Protein AF-A0A510YAY5-F1 (afdb_monomer_lite)

Sequence (89 aa):
MLAIKVNRAFHKLNKHATPAAGTALKRNEPIVVYLTSTQEQKIQDALYFLEEEQLIYCSRVEEKGNTDPRIDTALELIPLPRLFNVLET

Secondary structure (DSSP, 8-state):
-HHHHHHHHHHHHHHHSBS-HHHHHHTT--EEEEE-HHHHHHHHHHHHHHHHTTSEEEEE---TT---TT--EEEEEEE-HHHHHHH--

Radius of gyration: 12.64 Å; chains: 1; bounding box: 29×22×36 Å

Organism: Marinococcus halophilus (NCBI:txid1371)

pLDDT: mean 90.51, std 9.66, range [53.75, 97.75]

Foldseek 3Di:
DVLVLLVVLQVQCVVQWPPSVSVCLQVQHKDKTFHAPVSCVSNVVSVVVCVVLVQWDKDWDDDPDDPPPRGPTIIIIGGDPVNVVSNVD

Structure (mmCIF, N/CA/C/O backbone):
data_AF-A0A510YAY5-F1
#
_entry.id   AF-A0A510YAY5-F1
#
loop_
_atom_site.group_PDB
_atom_site.id
_atom_site.type_symbol
_atom_site.label_atom_id
_atom_site.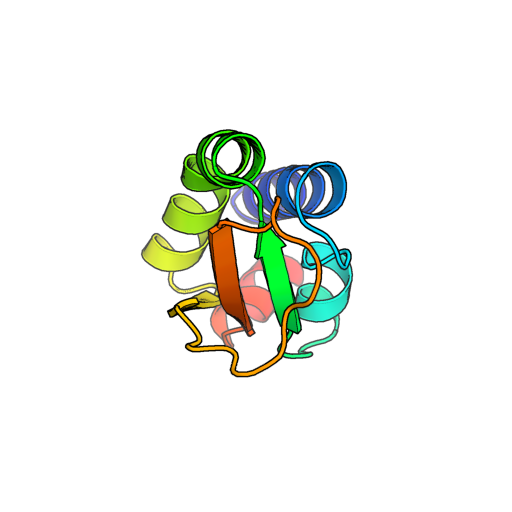label_alt_id
_atom_site.label_comp_id
_atom_site.label_asym_id
_atom_site.label_entity_id
_atom_site.label_seq_id
_atom_site.pdbx_PDB_ins_code
_atom_site.Cartn_x
_atom_site.Cartn_y
_atom_site.Cartn_z
_atom_site.occupancy
_atom_site.B_iso_or_equiv
_atom_site.auth_seq_id
_atom_site.auth_comp_id
_atom_site.auth_asym_id
_atom_site.auth_atom_id
_atom_site.pdbx_PDB_model_num
ATOM 1 N N . MET A 1 1 ? -6.700 9.685 16.104 1.00 83.44 1 MET A N 1
ATOM 2 C CA . MET A 1 1 ? -5.215 9.802 16.043 1.00 83.44 1 MET A CA 1
ATOM 3 C C . MET A 1 1 ? -4.599 8.864 14.996 1.00 83.44 1 MET A C 1
ATOM 5 O O . MET A 1 1 ? -3.737 9.308 14.243 1.00 83.44 1 MET A O 1
ATOM 9 N N . LEU A 1 2 ? -5.061 7.608 14.900 1.00 91.00 2 LEU A N 1
ATOM 10 C CA . LEU A 1 2 ? -4.618 6.636 13.890 1.00 91.00 2 LEU A CA 1
ATOM 11 C C . LEU A 1 2 ? -5.053 7.011 12.458 1.00 91.00 2 LEU A C 1
ATOM 13 O O . LEU A 1 2 ? -4.207 7.043 11.570 1.00 91.00 2 LEU A O 1
ATOM 17 N N . ALA A 1 3 ? -6.303 7.446 12.258 1.00 92.62 3 ALA A N 1
ATOM 18 C CA . ALA A 1 3 ? -6.822 7.928 10.968 1.00 92.62 3 ALA A CA 1
ATOM 19 C C . ALA A 1 3 ? -5.945 9.014 10.305 1.00 92.62 3 ALA A C 1
ATOM 21 O O . ALA A 1 3 ? -5.737 9.029 9.092 1.00 92.62 3 ALA A O 1
ATOM 22 N N . ILE A 1 4 ? -5.366 9.921 11.103 1.00 94.06 4 ILE A N 1
ATOM 23 C CA . ILE A 1 4 ? -4.453 10.966 10.611 1.00 94.06 4 ILE A CA 1
ATOM 24 C C . ILE A 1 4 ? -3.149 10.345 10.092 1.00 94.06 4 ILE A C 1
ATOM 26 O O . ILE A 1 4 ? -2.647 10.760 9.046 1.00 94.06 4 ILE A O 1
ATOM 30 N N . LYS A 1 5 ? -2.598 9.345 10.794 1.00 95.81 5 LYS A N 1
ATOM 31 C CA . LYS A 1 5 ? -1.389 8.628 10.355 1.00 95.81 5 LYS A CA 1
ATOM 32 C C . LYS A 1 5 ? -1.648 7.848 9.066 1.00 95.81 5 LYS A C 1
ATOM 34 O O . LYS A 1 5 ? -0.843 7.947 8.146 1.00 95.81 5 LYS A O 1
ATOM 39 N N . VAL A 1 6 ? -2.802 7.185 8.960 1.00 96.12 6 VAL A N 1
ATOM 40 C CA . VAL A 1 6 ? -3.243 6.501 7.732 1.00 96.12 6 VAL A CA 1
ATOM 41 C C . VAL A 1 6 ? -3.323 7.475 6.560 1.00 96.12 6 VAL A C 1
ATOM 43 O O . VAL A 1 6 ? -2.732 7.235 5.510 1.00 96.12 6 VAL A O 1
ATOM 46 N N . ASN A 1 7 ? -3.958 8.635 6.745 1.00 95.31 7 ASN A N 1
ATOM 47 C CA . ASN A 1 7 ? -4.034 9.643 5.688 1.00 95.31 7 ASN A CA 1
ATOM 48 C C . ASN A 1 7 ? -2.654 10.191 5.277 1.00 95.31 7 ASN A C 1
ATOM 50 O O . ASN A 1 7 ? -2.429 10.444 4.093 1.00 95.31 7 ASN A O 1
ATOM 54 N N . ARG A 1 8 ? -1.708 10.333 6.217 1.00 95.88 8 ARG A N 1
ATOM 55 C CA . ARG A 1 8 ? -0.315 10.706 5.902 1.00 95.88 8 ARG A CA 1
ATOM 56 C C . ARG A 1 8 ? 0.406 9.613 5.112 1.00 95.88 8 ARG A C 1
ATOM 58 O O . ARG A 1 8 ? 1.080 9.937 4.136 1.00 95.88 8 ARG A O 1
ATOM 65 N N . ALA A 1 9 ? 0.233 8.346 5.489 1.00 96.50 9 ALA A N 1
ATOM 66 C CA . ALA A 1 9 ? 0.784 7.208 4.756 1.00 96.50 9 ALA A CA 1
ATOM 67 C C . ALA A 1 9 ? 0.231 7.156 3.322 1.00 96.50 9 ALA A C 1
ATOM 69 O O . ALA A 1 9 ? 1.000 7.074 2.367 1.00 96.50 9 ALA A O 1
ATOM 70 N N . PHE A 1 10 ? -1.079 7.340 3.146 1.00 96.38 10 PHE A N 1
ATOM 71 C CA . PHE A 1 10 ? -1.712 7.414 1.825 1.00 96.38 10 PHE A CA 1
ATOM 72 C C . PHE A 1 10 ? -1.238 8.592 0.984 1.00 96.38 10 PHE A C 1
ATOM 74 O O . PHE A 1 10 ? -1.023 8.435 -0.217 1.00 96.38 10 PHE A O 1
ATOM 81 N N . HIS A 1 11 ? -1.026 9.760 1.591 1.00 95.69 11 HIS A N 1
ATOM 82 C CA . HIS A 1 11 ? -0.432 10.888 0.882 1.00 95.69 11 HIS A CA 1
ATOM 83 C C . HIS A 1 11 ? 0.984 10.554 0.387 1.00 95.69 11 HIS A C 1
ATOM 85 O O . HIS A 1 11 ? 1.325 10.866 -0.753 1.00 95.69 11 HIS A O 1
ATOM 91 N N . LYS A 1 12 ? 1.790 9.876 1.214 1.00 95.50 12 LYS A N 1
ATOM 92 C CA . LYS A 1 12 ? 3.144 9.442 0.846 1.00 95.50 12 LYS A CA 1
ATOM 93 C C . LYS A 1 12 ? 3.128 8.418 -0.292 1.00 95.50 12 LYS A C 1
ATOM 95 O O . LYS A 1 12 ? 3.883 8.585 -1.248 1.00 95.50 12 LYS A O 1
ATOM 100 N N . LEU A 1 13 ? 2.234 7.428 -0.222 1.00 94.25 13 LEU A N 1
ATOM 101 C CA . LEU A 1 13 ? 2.023 6.446 -1.288 1.00 94.25 13 LEU A CA 1
ATOM 102 C C . LEU A 1 13 ? 1.631 7.134 -2.596 1.00 94.25 13 LEU A C 1
ATOM 104 O O . LEU A 1 13 ? 2.321 6.966 -3.589 1.00 94.25 13 LEU A O 1
ATOM 108 N N . ASN A 1 14 ? 0.613 7.995 -2.591 1.00 95.00 14 ASN A N 1
ATOM 109 C CA . ASN A 1 14 ? 0.173 8.698 -3.802 1.00 95.00 14 ASN A CA 1
ATOM 110 C C . ASN A 1 14 ? 1.242 9.624 -4.403 1.00 95.00 14 ASN A C 1
ATOM 112 O O . ASN A 1 14 ? 1.201 9.912 -5.595 1.00 95.00 14 ASN A O 1
ATOM 116 N N . LYS A 1 15 ? 2.179 10.124 -3.590 1.00 94.81 15 LYS A N 1
ATOM 117 C CA . LYS A 1 15 ? 3.263 11.002 -4.047 1.00 94.81 15 LYS A CA 1
ATOM 118 C C . LYS A 1 15 ? 4.394 10.243 -4.745 1.00 94.81 15 LYS A C 1
ATOM 120 O O . LYS A 1 15 ? 5.124 10.837 -5.539 1.00 94.81 15 LYS A O 1
ATOM 125 N N . HIS A 1 16 ? 4.605 8.978 -4.394 1.00 92.94 16 HIS A N 1
ATOM 126 C CA . HIS A 1 16 ? 5.820 8.247 -4.760 1.00 92.94 16 HIS A CA 1
ATOM 127 C C . HIS A 1 16 ? 5.565 6.924 -5.478 1.00 92.94 16 HIS A C 1
ATOM 129 O O . HIS A 1 16 ? 6.457 6.487 -6.199 1.00 92.94 16 HIS A O 1
ATOM 135 N N . ALA A 1 17 ? 4.388 6.325 -5.326 1.00 88.81 17 ALA A N 1
ATOM 136 C CA . ALA A 1 17 ? 3.966 5.122 -6.024 1.00 88.81 17 ALA A CA 1
ATOM 137 C C . ALA A 1 17 ? 3.051 5.478 -7.200 1.00 88.81 17 ALA A C 1
ATOM 139 O O . ALA A 1 17 ? 2.204 6.370 -7.093 1.00 88.81 17 ALA A O 1
ATOM 140 N N . THR A 1 18 ? 3.212 4.749 -8.301 1.00 86.81 18 THR A N 1
ATOM 141 C CA . THR A 1 18 ? 2.345 4.857 -9.474 1.00 86.81 18 THR A CA 1
ATOM 142 C C . THR A 1 18 ? 1.780 3.474 -9.779 1.00 86.81 18 THR A C 1
ATOM 144 O O . THR A 1 18 ? 2.566 2.530 -9.876 1.00 86.81 18 THR A O 1
ATOM 147 N N . PRO A 1 19 ? 0.461 3.325 -9.980 1.00 88.81 19 PRO A N 1
ATOM 148 C CA . PRO A 1 19 ? -0.616 4.318 -9.825 1.00 88.81 19 PRO A CA 1
ATOM 149 C C . PRO A 1 19 ? -0.863 4.785 -8.370 1.00 88.81 19 PRO A C 1
ATOM 151 O O . PRO A 1 19 ? -0.262 4.285 -7.424 1.00 88.81 19 PRO A O 1
ATOM 154 N N . ALA A 1 20 ? -1.750 5.777 -8.193 1.00 91.00 20 ALA A N 1
ATOM 155 C CA . ALA A 1 20 ? -2.058 6.413 -6.903 1.00 91.00 20 ALA A CA 1
ATOM 156 C C . ALA A 1 20 ? -2.789 5.468 -5.918 1.00 91.00 20 ALA A C 1
ATOM 158 O O . ALA A 1 20 ? -4.016 5.507 -5.778 1.00 91.00 20 ALA A O 1
ATOM 159 N N . ALA A 1 21 ? -2.020 4.633 -5.214 1.00 92.19 21 ALA A N 1
ATOM 160 C CA . ALA A 1 21 ? -2.529 3.555 -4.365 1.00 92.19 21 ALA A CA 1
ATOM 161 C C . ALA A 1 21 ? -3.451 3.980 -3.224 1.00 92.19 21 ALA A C 1
ATOM 163 O O . ALA A 1 21 ? -4.476 3.347 -2.992 1.00 92.19 21 ALA A O 1
ATOM 164 N N . GLY A 1 22 ? -3.140 5.068 -2.523 1.00 91.12 22 GLY A N 1
ATOM 165 C CA . GLY A 1 22 ? -3.950 5.539 -1.400 1.00 91.12 22 GLY A CA 1
ATOM 166 C C . GLY A 1 22 ? -5.390 5.878 -1.796 1.00 91.12 22 GLY A C 1
ATOM 167 O O . GLY A 1 22 ? -6.283 5.810 -0.957 1.00 91.12 22 GLY A O 1
ATOM 168 N N . THR A 1 23 ? -5.641 6.226 -3.061 1.00 91.81 23 THR A N 1
ATOM 169 C CA . THR A 1 23 ? -7.003 6.474 -3.557 1.00 91.81 23 THR A CA 1
ATOM 170 C C . THR A 1 23 ? -7.772 5.173 -3.787 1.00 91.81 23 THR A C 1
ATOM 172 O O . THR A 1 23 ? -8.930 5.096 -3.386 1.00 91.81 23 THR A O 1
ATOM 175 N N . ALA A 1 24 ? -7.137 4.160 -4.384 1.00 94.31 24 ALA A N 1
ATOM 176 C CA . ALA A 1 24 ? -7.746 2.846 -4.611 1.00 94.31 24 ALA A CA 1
ATOM 177 C C . ALA A 1 24 ? -8.028 2.119 -3.288 1.00 94.31 24 ALA A C 1
ATOM 179 O O . ALA A 1 24 ? -9.146 1.673 -3.040 1.00 94.31 24 ALA A O 1
ATOM 180 N N . LEU A 1 25 ? -7.063 2.127 -2.363 1.00 95.50 25 LEU A N 1
ATOM 181 C CA . LEU A 1 25 ? -7.206 1.482 -1.055 1.00 95.50 25 LEU A CA 1
ATOM 182 C C . LEU A 1 25 ? -8.389 2.049 -0.251 1.00 95.50 25 LEU A C 1
ATOM 184 O O . LEU A 1 25 ? -9.139 1.296 0.363 1.00 95.50 25 LEU A O 1
ATOM 188 N N . LYS A 1 26 ? -8.623 3.369 -0.312 1.00 94.19 26 LYS A N 1
ATOM 189 C CA . LYS A 1 26 ? -9.800 4.011 0.309 1.00 94.19 26 LYS A CA 1
ATOM 190 C C . LYS A 1 26 ? -11.133 3.560 -0.287 1.00 94.19 26 LYS A C 1
ATOM 192 O O . LYS A 1 26 ? -12.154 3.679 0.380 1.00 94.19 26 LYS A O 1
ATOM 197 N N . ARG A 1 27 ? -11.134 3.095 -1.535 1.00 93.81 27 ARG A N 1
ATOM 198 C CA . ARG A 1 27 ? -12.319 2.598 -2.249 1.00 93.81 27 ARG A CA 1
ATOM 199 C C . ARG A 1 27 ? -12.508 1.092 -2.107 1.00 93.81 27 ARG A C 1
ATOM 201 O O . ARG A 1 27 ? -13.405 0.548 -2.736 1.00 93.81 27 ARG A O 1
ATOM 208 N N . ASN A 1 28 ? -11.700 0.437 -1.271 1.00 94.81 28 ASN A N 1
ATOM 209 C CA . ASN A 1 28 ? -11.677 -1.017 -1.144 1.00 94.81 28 ASN A CA 1
ATOM 210 C C . ASN A 1 28 ? -11.261 -1.736 -2.439 1.00 94.81 28 ASN A C 1
ATOM 212 O O . ASN A 1 28 ? -11.723 -2.838 -2.725 1.00 94.81 28 ASN A O 1
ATOM 216 N N . GLU A 1 29 ? -10.386 -1.106 -3.223 1.00 95.50 29 GLU A N 1
ATOM 217 C CA . GLU A 1 29 ? -9.860 -1.659 -4.469 1.00 95.50 29 GLU A CA 1
ATOM 218 C C . GLU A 1 29 ? -8.408 -2.124 -4.256 1.00 95.50 29 GLU A C 1
ATOM 220 O O . GLU A 1 29 ? -7.564 -1.313 -3.850 1.00 95.50 29 GLU A O 1
ATOM 225 N N . PRO A 1 30 ? -8.091 -3.407 -4.521 1.00 95.44 30 PRO A N 1
ATOM 226 C CA . PRO A 1 30 ? -6.713 -3.870 -4.633 1.00 95.44 30 PRO A CA 1
ATOM 227 C C . PRO A 1 30 ? -5.981 -3.130 -5.752 1.00 95.44 30 PRO A C 1
ATOM 229 O O . PRO A 1 30 ? -6.576 -2.791 -6.779 1.00 95.44 30 PRO A O 1
ATOM 232 N N . ILE A 1 31 ? -4.687 -2.886 -5.571 1.00 95.25 31 ILE A N 1
ATOM 233 C CA . ILE A 1 31 ? -3.891 -2.154 -6.556 1.00 95.25 31 ILE A CA 1
ATOM 234 C C . ILE A 1 31 ? -2.462 -2.677 -6.626 1.00 95.25 31 ILE A C 1
ATOM 236 O O . ILE A 1 31 ? -1.811 -2.865 -5.603 1.00 95.25 31 ILE A O 1
ATOM 240 N N . VAL A 1 32 ? -1.954 -2.846 -7.845 1.00 94.25 32 VAL A N 1
ATOM 241 C CA . VAL A 1 32 ? -0.531 -3.093 -8.089 1.00 94.25 32 VAL A CA 1
ATOM 242 C C . VAL A 1 32 ? 0.164 -1.756 -8.308 1.00 94.25 32 VAL A C 1
ATOM 244 O O . VAL A 1 32 ? -0.259 -0.966 -9.153 1.00 94.25 32 VAL A O 1
ATOM 247 N N . VAL A 1 33 ? 1.215 -1.491 -7.536 1.00 92.88 33 VAL A N 1
ATOM 248 C CA . VAL A 1 33 ? 2.090 -0.331 -7.704 1.00 92.88 33 VAL A CA 1
ATOM 249 C C . VAL A 1 33 ? 3.442 -0.738 -8.244 1.00 92.88 33 VAL A C 1
ATOM 251 O O . VAL A 1 33 ? 4.013 -1.752 -7.847 1.00 92.88 33 VAL A O 1
ATOM 254 N N . TYR A 1 34 ? 3.974 0.123 -9.099 1.00 90.50 34 TYR A N 1
ATOM 255 C CA . TYR A 1 34 ? 5.283 -0.038 -9.694 1.00 90.50 34 TYR A CA 1
ATOM 256 C C . TYR A 1 34 ? 6.252 0.980 -9.125 1.00 90.50 34 TYR A C 1
ATOM 258 O O . TYR A 1 34 ? 5.963 2.182 -9.065 1.00 90.50 34 TYR A O 1
ATOM 266 N N . LEU A 1 35 ? 7.403 0.483 -8.692 1.00 91.06 35 LEU A N 1
ATOM 267 C CA . LEU A 1 35 ? 8.369 1.247 -7.930 1.00 91.06 35 LEU A CA 1
ATOM 268 C C . LEU A 1 35 ? 9.765 1.033 -8.499 1.00 91.06 35 LEU A C 1
ATOM 270 O O . LEU A 1 35 ? 10.222 -0.088 -8.709 1.00 91.06 35 LEU A O 1
ATOM 274 N N . THR A 1 36 ? 10.470 2.138 -8.684 1.00 91.81 36 THR A N 1
ATOM 275 C CA . THR A 1 36 ? 11.935 2.138 -8.710 1.00 91.81 36 THR A CA 1
ATOM 276 C C . THR A 1 36 ? 12.480 1.914 -7.293 1.00 91.81 36 THR A C 1
ATOM 278 O O . THR A 1 36 ? 11.813 2.251 -6.306 1.00 91.81 36 THR A O 1
ATOM 281 N N . SER A 1 37 ? 13.733 1.481 -7.165 1.00 89.31 37 SER A N 1
ATOM 282 C CA . SER A 1 37 ? 14.426 1.292 -5.878 1.00 89.31 37 SER A CA 1
ATOM 283 C C . SER A 1 37 ? 14.379 2.547 -4.996 1.00 89.31 37 SER A C 1
ATOM 285 O O . SER A 1 37 ? 14.222 2.480 -3.778 1.00 89.31 37 SER A O 1
ATOM 287 N N . THR A 1 38 ? 14.466 3.732 -5.616 1.00 92.38 38 THR A N 1
ATOM 288 C CA . THR A 1 38 ? 14.383 5.016 -4.900 1.00 92.38 38 THR A CA 1
ATOM 289 C C . THR A 1 38 ? 12.966 5.299 -4.395 1.00 92.38 38 THR A C 1
ATOM 291 O O . THR A 1 38 ? 12.797 5.909 -3.338 1.00 92.38 38 THR A O 1
ATOM 294 N N . GLN A 1 39 ? 11.931 4.910 -5.145 1.00 93.12 39 GLN A N 1
ATOM 295 C CA . GLN A 1 39 ? 10.543 5.066 -4.704 1.00 93.12 39 GLN A CA 1
ATOM 296 C C . GLN A 1 39 ? 10.208 4.086 -3.583 1.00 93.12 39 GLN A C 1
ATOM 298 O O . GLN A 1 39 ? 9.603 4.520 -2.604 1.00 93.12 39 GLN A O 1
ATOM 303 N N . GLU A 1 40 ? 10.657 2.830 -3.679 1.00 92.25 40 GLU A N 1
ATOM 304 C CA . GLU A 1 40 ? 10.484 1.813 -2.632 1.00 92.25 40 GLU A CA 1
ATOM 305 C C . GLU A 1 40 ? 11.040 2.314 -1.293 1.00 92.25 40 GLU A C 1
ATOM 307 O O . GLU A 1 40 ? 10.296 2.403 -0.318 1.00 92.25 40 GLU A O 1
ATOM 312 N N . GLN A 1 41 ? 12.288 2.797 -1.265 1.00 93.81 41 GLN A N 1
ATOM 313 C CA . GLN A 1 41 ? 12.890 3.378 -0.054 1.00 93.81 41 GLN A CA 1
ATOM 314 C C . GLN A 1 41 ? 12.092 4.562 0.513 1.00 93.81 41 GLN A C 1
ATOM 316 O O . GLN A 1 41 ? 11.992 4.732 1.727 1.00 93.81 41 GLN A O 1
ATOM 321 N N . LYS A 1 42 ? 11.502 5.399 -0.352 1.00 94.62 42 LYS A N 1
ATOM 322 C CA . LYS A 1 42 ? 10.718 6.564 0.084 1.00 94.62 42 LYS A CA 1
ATOM 323 C C . LYS A 1 42 ? 9.390 6.184 0.724 1.00 94.62 42 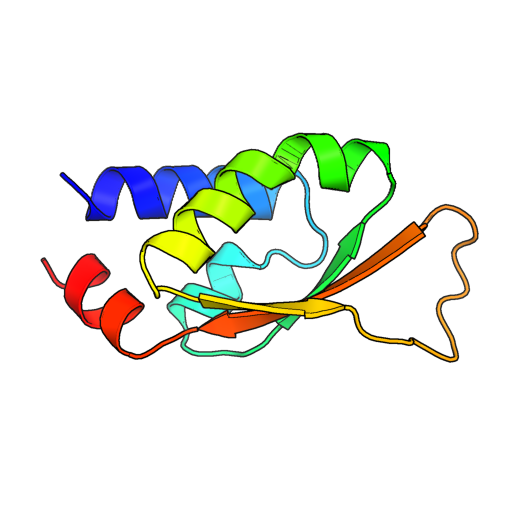LYS A C 1
ATOM 325 O O . LYS A 1 42 ? 8.895 6.982 1.515 1.00 94.62 42 LYS A O 1
ATOM 330 N N . ILE A 1 43 ? 8.796 5.045 0.379 1.00 94.81 43 ILE A N 1
ATOM 331 C CA . ILE A 1 43 ? 7.480 4.632 0.896 1.00 94.81 43 ILE A CA 1
ATOM 332 C C . ILE A 1 43 ? 7.541 3.451 1.864 1.00 94.81 43 ILE A C 1
ATOM 334 O O . ILE A 1 43 ? 6.509 3.095 2.426 1.00 94.81 43 ILE A O 1
ATOM 338 N N . GLN A 1 44 ? 8.719 2.860 2.067 1.00 94.94 44 GLN A N 1
ATOM 339 C CA . GLN A 1 44 ? 8.919 1.672 2.893 1.00 94.94 44 GLN A CA 1
ATOM 340 C C . GLN A 1 44 ? 8.358 1.830 4.312 1.00 94.94 44 GLN A C 1
ATOM 342 O O . GLN A 1 44 ? 7.677 0.941 4.805 1.00 94.94 44 GLN A O 1
ATOM 347 N N . ASP A 1 45 ? 8.587 2.976 4.951 1.00 96.31 45 ASP A N 1
ATOM 348 C CA . ASP A 1 45 ? 8.049 3.300 6.278 1.00 96.31 45 ASP A CA 1
ATOM 349 C C . ASP A 1 45 ? 6.515 3.373 6.294 1.00 96.31 45 ASP A C 1
ATOM 351 O O . ASP A 1 45 ? 5.879 2.925 7.246 1.00 96.31 45 ASP A O 1
ATOM 355 N N . ALA A 1 46 ? 5.911 3.926 5.239 1.00 96.31 46 ALA A N 1
ATOM 356 C CA . ALA A 1 46 ? 4.463 4.004 5.097 1.00 96.31 46 ALA A CA 1
ATOM 357 C C . ALA A 1 46 ? 3.850 2.618 4.864 1.00 96.31 46 ALA A C 1
ATOM 359 O O . ALA A 1 46 ? 2.829 2.312 5.475 1.00 96.31 46 ALA A O 1
ATOM 360 N N . LEU A 1 47 ? 4.470 1.787 4.020 1.00 95.88 47 LEU A N 1
ATOM 361 C CA . LEU A 1 47 ? 4.038 0.408 3.781 1.00 95.88 47 LEU A CA 1
ATOM 362 C C . LEU A 1 47 ? 4.153 -0.433 5.051 1.00 95.88 47 LEU A C 1
ATOM 364 O O . LEU A 1 47 ? 3.164 -1.032 5.459 1.00 95.88 47 LEU A O 1
ATOM 368 N N . TYR A 1 48 ? 5.307 -0.381 5.720 1.00 96.69 48 TYR A N 1
ATOM 369 C CA . TYR A 1 48 ? 5.540 -1.088 6.976 1.00 96.69 48 TYR A CA 1
ATOM 370 C C . TYR A 1 48 ? 4.507 -0.706 8.042 1.00 96.69 48 TYR A C 1
ATOM 372 O O . TYR A 1 48 ? 3.883 -1.572 8.642 1.00 96.69 48 TYR A O 1
ATOM 380 N N . PHE A 1 49 ? 4.248 0.593 8.228 1.00 97.62 49 PHE A N 1
ATOM 381 C CA . PHE A 1 49 ? 3.215 1.056 9.157 1.00 97.62 49 PHE A CA 1
ATOM 382 C C . PHE A 1 49 ? 1.819 0.509 8.817 1.00 97.62 49 PHE A C 1
ATOM 384 O O . PHE A 1 49 ? 1.093 0.091 9.716 1.00 97.62 49 PHE A O 1
ATOM 391 N N . LEU A 1 50 ? 1.419 0.542 7.542 1.00 97.19 50 LEU A N 1
ATOM 392 C CA . LEU A 1 50 ? 0.092 0.080 7.127 1.00 97.19 50 LEU A CA 1
ATOM 393 C C . LEU A 1 50 ? -0.063 -1.443 7.276 1.00 97.19 50 LEU A C 1
ATOM 395 O O . LEU A 1 50 ? -1.159 -1.908 7.591 1.00 97.19 50 LEU A O 1
ATOM 399 N N . GLU A 1 51 ? 1.008 -2.201 7.056 1.00 96.69 51 GLU A N 1
ATOM 400 C CA . GLU A 1 51 ? 1.030 -3.659 7.183 1.00 96.69 51 GLU A CA 1
ATOM 401 C C . GLU A 1 51 ? 1.037 -4.111 8.653 1.00 96.69 51 GLU A C 1
ATOM 403 O O . GLU A 1 51 ? 0.196 -4.919 9.045 1.00 96.69 51 GLU A O 1
ATOM 408 N N . GLU A 1 52 ? 1.891 -3.522 9.498 1.00 96.94 52 GLU A N 1
ATOM 409 C CA . GLU A 1 52 ? 1.953 -3.820 10.942 1.00 96.94 52 GLU A CA 1
ATOM 410 C C . GLU A 1 52 ? 0.637 -3.502 11.664 1.00 96.94 52 GLU A C 1
ATOM 412 O O . GLU A 1 52 ? 0.183 -4.250 12.530 1.00 96.94 52 GLU A O 1
ATOM 417 N N . GLU A 1 53 ? -0.033 -2.412 11.279 1.00 96.62 53 GLU A N 1
ATOM 418 C CA . GLU A 1 53 ? -1.357 -2.065 11.808 1.00 96.62 53 GLU A CA 1
ATOM 419 C C . GLU A 1 53 ? -2.490 -2.923 11.214 1.00 96.62 53 GLU A C 1
ATOM 421 O O . GLU A 1 53 ? -3.661 -2.693 11.534 1.00 96.62 53 GLU A O 1
ATOM 426 N N . GLN A 1 54 ? -2.169 -3.908 10.366 1.00 96.75 54 GLN A N 1
ATOM 427 C CA . GLN A 1 54 ? -3.114 -4.801 9.688 1.00 96.75 54 GLN A CA 1
ATOM 428 C C . GLN A 1 54 ? -4.175 -4.038 8.882 1.00 96.75 54 GLN A C 1
ATOM 430 O O . GLN A 1 54 ? -5.357 -4.394 8.875 1.00 96.75 54 GLN A O 1
ATOM 435 N N . LEU A 1 55 ? -3.766 -2.950 8.227 1.00 97.69 55 LEU A N 1
ATOM 436 C CA . LEU A 1 55 ? -4.639 -2.104 7.407 1.00 97.69 55 LEU A CA 1
ATOM 437 C C . LEU A 1 55 ? -4.567 -2.483 5.931 1.00 97.69 55 LEU A C 1
ATOM 439 O O . LEU A 1 55 ? -5.539 -2.294 5.201 1.00 97.69 55 LEU A O 1
ATOM 443 N N . ILE A 1 56 ? -3.431 -3.023 5.499 1.00 97.75 56 ILE A N 1
ATOM 444 C CA . ILE A 1 56 ? -3.248 -3.584 4.164 1.00 97.75 56 ILE A CA 1
ATOM 445 C C . ILE A 1 56 ? -2.517 -4.921 4.253 1.00 97.75 56 ILE A C 1
ATOM 447 O O . ILE A 1 56 ? -1.795 -5.176 5.214 1.00 97.75 56 ILE A O 1
ATOM 451 N N . TYR A 1 57 ? -2.673 -5.734 3.219 1.00 97.12 57 TYR A N 1
ATOM 452 C CA . TYR A 1 57 ? -1.740 -6.800 2.883 1.00 97.12 57 TYR A CA 1
ATOM 453 C C . TYR A 1 57 ? -0.858 -6.334 1.721 1.00 97.12 57 TYR A C 1
ATOM 455 O O . TYR A 1 57 ? -1.364 -5.712 0.782 1.00 97.12 57 TYR A O 1
ATOM 463 N N . CYS A 1 58 ? 0.444 -6.602 1.807 1.00 94.81 58 CYS A N 1
ATOM 464 C CA . CYS A 1 58 ? 1.436 -6.217 0.811 1.00 94.81 58 CYS A CA 1
ATOM 465 C C . CYS A 1 58 ? 2.172 -7.467 0.315 1.00 94.81 58 CYS A C 1
ATOM 467 O O . CYS A 1 58 ? 2.758 -8.206 1.105 1.00 94.81 58 CYS A O 1
ATOM 469 N N . SER A 1 59 ? 2.172 -7.709 -0.993 1.00 93.75 59 SER A N 1
ATOM 470 C CA . SER A 1 59 ? 2.906 -8.825 -1.598 1.00 93.75 59 SER A CA 1
ATOM 471 C C . SER A 1 59 ? 3.704 -8.364 -2.809 1.00 93.75 59 SER A C 1
ATOM 473 O O . SER A 1 59 ? 3.295 -7.482 -3.562 1.00 93.75 59 SER A O 1
ATOM 475 N N . ARG A 1 60 ? 4.878 -8.969 -3.012 1.00 91.00 60 ARG A N 1
ATOM 476 C CA . ARG A 1 60 ? 5.636 -8.795 -4.256 1.00 91.00 60 ARG A CA 1
ATOM 477 C C . ARG A 1 60 ? 4.986 -9.616 -5.358 1.00 91.00 60 ARG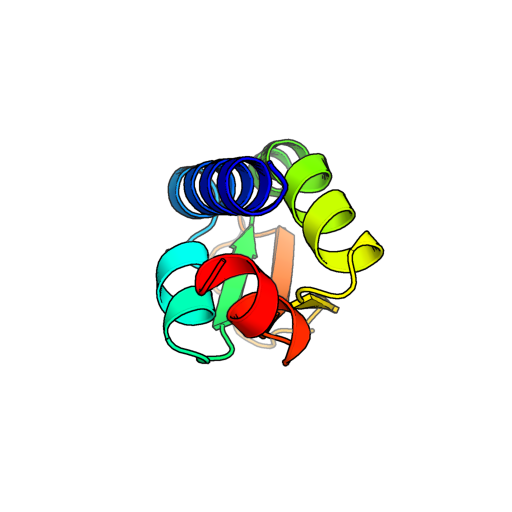 A C 1
ATOM 479 O O . ARG A 1 60 ? 4.697 -10.794 -5.156 1.00 91.00 60 ARG A O 1
ATOM 486 N N . VAL A 1 61 ? 4.807 -8.997 -6.518 1.00 89.56 61 VAL A N 1
ATOM 487 C CA . VAL A 1 61 ? 4.252 -9.654 -7.702 1.00 89.56 61 VAL A CA 1
ATOM 488 C C . VAL A 1 61 ? 5.376 -9.896 -8.698 1.00 89.56 61 VAL A C 1
ATOM 490 O O . VAL A 1 61 ? 6.122 -8.980 -9.042 1.00 89.56 61 VAL A O 1
ATOM 493 N N . GLU A 1 62 ? 5.495 -11.129 -9.182 1.00 75.75 62 GLU A N 1
ATOM 494 C CA . GLU A 1 62 ? 6.345 -11.430 -10.331 1.00 75.75 62 GLU A CA 1
ATOM 495 C C . GLU A 1 62 ? 5.608 -11.030 -11.607 1.00 75.75 62 GLU A C 1
ATOM 497 O O . GLU A 1 62 ? 4.751 -11.761 -12.108 1.00 75.75 62 GLU A O 1
ATOM 502 N N . GLU A 1 63 ? 5.917 -9.852 -12.140 1.00 63.44 63 GLU A N 1
ATOM 503 C CA . GLU A 1 63 ? 5.257 -9.389 -13.352 1.00 63.44 63 GLU A CA 1
ATOM 504 C C . GLU A 1 63 ? 6.043 -9.786 -14.608 1.00 63.44 63 GLU A C 1
ATOM 506 O O . GLU A 1 63 ? 7.114 -9.258 -14.915 1.00 63.44 63 GLU A O 1
ATOM 511 N N . LYS A 1 64 ? 5.482 -10.716 -15.388 1.00 53.75 64 LYS A N 1
ATOM 512 C CA . LYS A 1 64 ? 5.938 -11.004 -16.753 1.00 53.75 64 LYS A CA 1
ATOM 513 C C . LYS A 1 64 ? 5.409 -9.923 -17.694 1.00 53.75 64 LYS A C 1
ATOM 515 O O . LYS A 1 64 ? 4.404 -10.141 -18.362 1.00 53.75 64 LYS A O 1
ATOM 520 N N . GLY A 1 65 ? 6.061 -8.768 -17.764 1.00 55.81 65 GLY A N 1
ATOM 521 C CA . GLY A 1 65 ? 5.700 -7.794 -18.801 1.00 55.81 65 GLY A CA 1
ATOM 522 C C . GLY A 1 65 ? 5.990 -6.334 -18.525 1.00 55.81 65 GLY A C 1
ATOM 523 O O . GLY A 1 65 ? 5.668 -5.516 -19.385 1.00 55.81 65 GLY A O 1
ATOM 524 N N . ASN A 1 66 ? 6.596 -5.979 -17.392 1.00 60.81 66 ASN A N 1
ATOM 525 C CA . ASN A 1 66 ? 6.962 -4.589 -17.188 1.00 60.81 66 ASN A CA 1
ATOM 526 C C . ASN A 1 66 ? 8.089 -4.190 -18.151 1.00 60.81 66 ASN A C 1
ATOM 528 O O . ASN A 1 66 ? 9.230 -4.631 -18.031 1.00 60.81 66 ASN A O 1
ATOM 532 N N . THR A 1 67 ? 7.739 -3.400 -19.163 1.00 61.72 67 THR A N 1
ATOM 533 C CA . THR A 1 67 ? 8.657 -2.957 -20.217 1.00 61.72 67 THR A CA 1
ATOM 534 C C . THR A 1 67 ? 9.522 -1.769 -19.807 1.00 61.72 67 THR A C 1
ATOM 536 O O . THR A 1 67 ? 10.423 -1.416 -20.568 1.00 61.72 67 THR A O 1
ATOM 539 N N . ASP A 1 68 ? 9.267 -1.132 -18.656 1.00 70.31 68 ASP A N 1
ATOM 540 C CA . ASP A 1 68 ? 10.130 -0.052 -18.172 1.00 70.31 68 ASP A CA 1
ATOM 541 C C . ASP A 1 68 ? 11.315 -0.642 -17.385 1.00 70.31 68 ASP A C 1
ATOM 543 O O . ASP A 1 68 ? 11.127 -1.146 -16.276 1.00 70.31 68 ASP A O 1
ATOM 547 N N . PRO A 1 69 ? 12.552 -0.547 -17.906 1.00 70.75 69 PRO A N 1
ATOM 548 C CA . PRO A 1 69 ? 13.735 -1.096 -17.247 1.00 70.75 69 PRO A CA 1
ATOM 549 C C . PRO A 1 69 ? 14.097 -0.379 -15.938 1.00 70.75 69 PRO A C 1
ATOM 551 O O . PRO A 1 69 ? 15.058 -0.772 -15.282 1.00 70.75 69 PRO A O 1
ATOM 554 N N . ARG A 1 70 ? 13.400 0.707 -15.579 1.00 80.19 70 ARG A N 1
ATOM 555 C CA . ARG A 1 70 ? 13.621 1.447 -14.328 1.00 80.19 70 ARG A CA 1
ATOM 556 C C . ARG A 1 70 ? 12.782 0.921 -13.170 1.00 80.19 70 ARG A C 1
ATOM 558 O O . ARG A 1 70 ? 13.054 1.301 -12.033 1.00 80.19 70 ARG A O 1
ATOM 565 N N . ILE A 1 71 ? 11.737 0.141 -13.445 1.00 81.38 71 ILE A N 1
ATOM 566 C CA . ILE A 1 71 ? 10.884 -0.425 -12.402 1.00 81.38 71 ILE A CA 1
ATOM 567 C C . ILE A 1 71 ? 11.580 -1.669 -11.856 1.00 81.38 71 ILE A C 1
ATOM 569 O O . ILE A 1 71 ? 11.763 -2.652 -12.565 1.00 81.38 71 ILE A O 1
ATOM 573 N N . ASP A 1 72 ? 11.954 -1.604 -10.582 1.00 82.62 72 ASP A N 1
ATOM 574 C CA . ASP A 1 72 ? 12.657 -2.683 -9.889 1.00 82.62 72 ASP A CA 1
ATOM 575 C C . ASP A 1 72 ? 11.675 -3.612 -9.159 1.00 82.62 72 ASP A C 1
ATOM 577 O O . ASP A 1 72 ? 11.913 -4.814 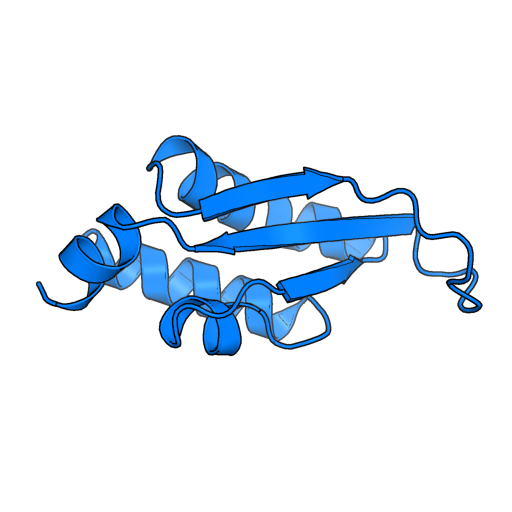-9.044 1.00 82.62 72 ASP A O 1
ATOM 581 N N . THR A 1 73 ? 10.558 -3.055 -8.678 1.00 86.94 73 THR A N 1
ATOM 582 C CA . THR A 1 73 ? 9.637 -3.748 -7.774 1.00 86.94 73 THR A CA 1
ATOM 583 C C . THR A 1 73 ? 8.183 -3.480 -8.162 1.00 86.94 73 THR A C 1
ATOM 585 O O . THR A 1 73 ? 7.768 -2.330 -8.323 1.00 86.94 73 THR A O 1
ATOM 588 N N . ALA A 1 74 ? 7.389 -4.549 -8.244 1.00 90.88 74 ALA A N 1
ATOM 589 C CA . ALA A 1 74 ? 5.932 -4.494 -8.303 1.00 90.88 74 ALA A CA 1
ATOM 590 C C . ALA A 1 74 ? 5.348 -5.015 -6.982 1.00 90.88 74 ALA A C 1
ATOM 592 O O . ALA A 1 74 ? 5.688 -6.119 -6.542 1.00 90.88 74 ALA A O 1
ATOM 593 N N . LEU A 1 75 ? 4.490 -4.218 -6.345 1.00 93.69 75 LEU A N 1
ATOM 594 C CA . LEU A 1 75 ? 3.813 -4.581 -5.098 1.00 93.69 75 LEU A CA 1
ATOM 595 C C . LEU A 1 75 ? 2.304 -4.567 -5.297 1.00 93.69 75 LEU A C 1
ATOM 597 O O . LEU A 1 75 ? 1.754 -3.555 -5.726 1.00 93.69 75 LEU A O 1
ATOM 601 N N . GLU A 1 76 ? 1.634 -5.652 -4.938 1.00 95.50 76 GLU A N 1
ATOM 602 C CA . GLU A 1 76 ? 0.185 -5.687 -4.796 1.00 95.50 76 GLU A CA 1
ATOM 603 C C . GLU A 1 76 ? -0.189 -5.265 -3.376 1.00 95.50 76 GLU A C 1
ATOM 605 O O . GLU A 1 76 ? 0.319 -5.796 -2.387 1.00 95.50 76 GLU A O 1
ATOM 610 N N . LEU A 1 77 ? -1.073 -4.275 -3.290 1.00 96.75 77 LEU A N 1
ATOM 611 C CA . LEU A 1 77 ? -1.592 -3.725 -2.050 1.00 96.75 77 LEU A CA 1
ATOM 612 C C . LEU A 1 77 ? -3.084 -4.034 -1.974 1.00 96.75 77 LEU A C 1
ATOM 614 O O . LEU A 1 77 ? -3.862 -3.587 -2.820 1.00 96.75 77 LEU A O 1
ATOM 618 N N . ILE A 1 78 ? -3.484 -4.766 -0.939 1.00 97.44 78 ILE A N 1
ATOM 619 C CA . ILE A 1 78 ? -4.873 -5.176 -0.719 1.00 97.44 78 ILE A CA 1
ATOM 620 C C . ILE A 1 78 ? -5.380 -4.499 0.559 1.00 97.44 78 ILE A C 1
ATOM 622 O O . ILE A 1 78 ? -4.776 -4.692 1.616 1.00 97.44 78 ILE A O 1
ATOM 626 N N . PRO A 1 79 ? -6.466 -3.708 0.512 1.00 97.50 79 PRO A N 1
ATOM 627 C CA . PRO A 1 79 ? -7.028 -3.101 1.712 1.00 97.50 79 PRO A CA 1
ATOM 628 C C . PRO A 1 79 ? -7.665 -4.171 2.611 1.00 97.50 79 PRO A C 1
ATOM 630 O O . PRO A 1 79 ? -8.354 -5.070 2.132 1.00 97.50 79 PRO A O 1
ATOM 633 N N . LEU A 1 80 ? -7.450 -4.072 3.924 1.00 97.62 80 LEU A N 1
ATOM 634 C CA . LEU A 1 80 ? -8.029 -4.982 4.917 1.00 97.62 80 LEU A CA 1
ATOM 635 C C . LEU A 1 80 ? -9.225 -4.339 5.636 1.00 97.62 80 LEU A C 1
ATOM 637 O O . LEU A 1 80 ? -9.267 -3.116 5.772 1.00 97.62 80 LEU A O 1
ATOM 641 N N . PRO A 1 81 ? -10.169 -5.125 6.192 1.00 95.81 81 PRO A N 1
ATOM 642 C CA . PRO A 1 81 ? -11.365 -4.586 6.851 1.00 95.81 81 PRO A CA 1
ATOM 643 C C . PRO A 1 81 ? -11.079 -3.552 7.952 1.00 95.81 81 PRO A C 1
ATOM 645 O O . PRO A 1 81 ? -11.808 -2.573 8.099 1.00 95.81 81 PRO A O 1
ATOM 648 N N . ARG A 1 82 ? -9.980 -3.723 8.702 1.00 95.25 82 ARG A N 1
ATOM 649 C CA . ARG A 1 82 ? -9.575 -2.799 9.774 1.00 95.25 82 ARG A CA 1
ATOM 650 C C . ARG A 1 82 ? -9.302 -1.384 9.262 1.00 95.25 82 ARG A C 1
ATOM 652 O O . ARG A 1 82 ? -9.508 -0.434 10.013 1.00 95.25 82 ARG A O 1
ATOM 659 N N . LEU A 1 83 ? -8.886 -1.228 8.004 1.00 96.12 83 LEU A N 1
ATOM 660 C CA . LEU A 1 83 ? -8.671 0.081 7.392 1.00 96.12 83 LEU A CA 1
ATOM 661 C C . LEU A 1 83 ? -9.931 0.947 7.447 1.00 96.12 83 LEU A C 1
ATOM 663 O O . LEU A 1 83 ? -9.847 2.117 7.811 1.00 96.12 83 LEU A O 1
ATOM 667 N N . PHE A 1 84 ? -11.091 0.376 7.133 1.00 94.62 84 PHE A N 1
ATOM 668 C CA . PHE A 1 84 ? -12.352 1.116 7.072 1.00 94.62 84 PHE A CA 1
ATOM 669 C C . PHE A 1 84 ? -12.8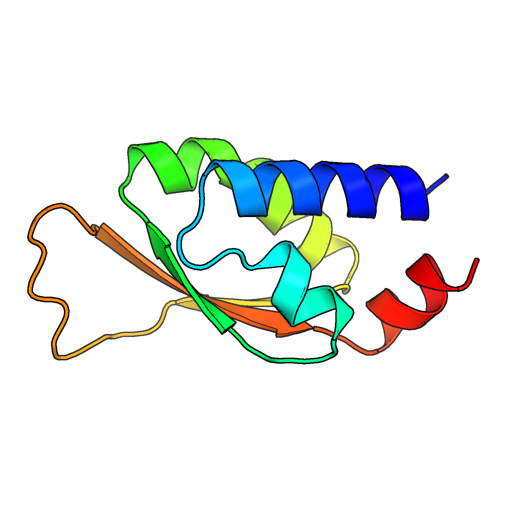27 1.526 8.464 1.00 94.62 84 PHE A C 1
ATOM 671 O O . PHE A 1 84 ? -13.137 2.695 8.671 1.00 94.62 84 PHE A O 1
ATOM 678 N N . ASN A 1 85 ? -12.706 0.631 9.451 1.00 93.00 85 ASN A N 1
ATOM 679 C CA . ASN A 1 85 ? -12.983 0.956 10.855 1.00 93.00 85 ASN A CA 1
ATOM 680 C C . ASN A 1 85 ? -12.161 2.165 11.340 1.00 93.00 85 ASN A C 1
ATOM 682 O O . ASN A 1 85 ? -12.645 2.996 12.107 1.00 93.00 85 ASN A O 1
ATOM 686 N N . VAL A 1 86 ? -10.905 2.265 10.892 1.00 93.31 86 VA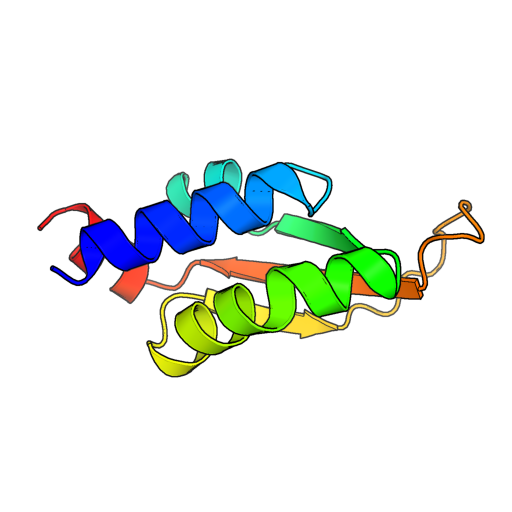L A N 1
ATOM 687 C CA . VAL A 1 86 ? -9.993 3.363 11.241 1.00 93.31 86 VAL A CA 1
ATOM 688 C C . VAL A 1 86 ? -10.297 4.654 10.477 1.00 93.31 86 VAL A C 1
ATOM 690 O O . VAL A 1 86 ? -9.959 5.729 10.962 1.00 93.31 86 VAL A O 1
ATOM 693 N N . LEU A 1 87 ? -10.880 4.579 9.280 1.00 90.81 87 LEU A N 1
ATOM 694 C CA . LEU A 1 87 ? -11.227 5.756 8.475 1.00 90.81 87 LEU A CA 1
ATOM 695 C C . LEU A 1 87 ? -12.598 6.345 8.830 1.00 90.81 87 LEU A C 1
ATOM 697 O O . LEU A 1 87 ? -12.809 7.533 8.601 1.00 90.81 87 LEU A O 1
ATOM 701 N N . GLU A 1 88 ? -13.504 5.530 9.368 1.00 85.94 88 GLU A N 1
ATOM 702 C CA . GLU A 1 88 ? -14.838 5.940 9.831 1.00 85.94 88 GLU A CA 1
ATOM 703 C C . GLU A 1 88 ? -14.835 6.558 11.244 1.00 85.94 88 GLU A C 1
ATOM 705 O O . GLU A 1 88 ? -15.857 7.089 11.679 1.00 85.94 88 GLU A O 1
ATOM 710 N N . THR A 1 89 ? -13.697 6.506 11.951 1.00 68.81 89 THR A N 1
ATOM 711 C CA . THR A 1 89 ? -13.488 7.080 13.296 1.00 68.81 89 THR A CA 1
ATOM 712 C C . THR A 1 89 ? -12.878 8.477 13.279 1.00 68.81 89 THR A C 1
ATOM 714 O O . THR A 1 89 ? -13.281 9.286 14.145 1.00 68.81 89 THR A O 1
#